Protein AF-A0A2E9SY35-F1 (afdb_monomer_lite)

Radius of gyration: 20.87 Å; chains: 1; bounding box: 50×20×62 Å

Foldseek 3Di:
DVVLLVVLVVLLVVLVVCVVVVVPVSNVVSVVVNVVSVVVVVPDPDDDDPVRVVSVVVSVVSVVVVVVVSVVVVVVVVVVVVVVVVVVVVVVVVVVVD

Sequence (98 aa):
MQAKLEQIELTLSELEKHLNELDINESSSRIQQLTTSLESIFDSEDPLTEQQKEVLTSINSRLIKLCKDTAEKKEQTKQELSTLVKNKKKVGIYNQLK

Structure (mmCIF, N/CA/C/O backbone):
data_AF-A0A2E9SY35-F1
#
_entry.id   AF-A0A2E9SY35-F1
#
loop_
_atom_site.group_PDB
_atom_site.id
_atom_site.type_symbol
_atom_site.label_atom_id
_atom_site.label_alt_id
_atom_site.label_comp_id
_atom_site.label_asym_id
_atom_site.label_entity_id
_atom_site.label_seq_id
_atom_site.pdbx_PDB_ins_code
_atom_site.Cartn_x
_atom_site.Cartn_y
_atom_site.Cartn_z
_atom_site.occupancy
_atom_site.B_iso_or_equiv
_atom_site.auth_seq_id
_atom_site.auth_comp_id
_atom_site.auth_asym_id
_atom_site.auth_atom_id
_atom_site.pdbx_PDB_model_num
ATOM 1 N N . MET A 1 1 ? -12.366 -1.514 18.967 1.00 80.00 1 MET A N 1
ATOM 2 C CA . MET A 1 1 ? -11.569 -0.566 18.153 1.00 80.00 1 MET A CA 1
ATOM 3 C C . MET A 1 1 ? -10.053 -0.804 18.230 1.00 80.00 1 MET A C 1
ATOM 5 O O . MET A 1 1 ? -9.449 -0.982 17.185 1.00 80.00 1 MET A O 1
ATOM 9 N N . GLN A 1 2 ? -9.435 -0.864 19.421 1.00 80.00 2 GLN A N 1
ATOM 10 C CA . GLN A 1 2 ? -7.966 -0.941 19.591 1.00 80.00 2 GLN A CA 1
ATOM 11 C C . GLN A 1 2 ? -7.277 -2.066 18.792 1.00 80.00 2 GLN A C 1
ATOM 13 O O . GLN A 1 2 ? -6.386 -1.792 17.998 1.00 80.00 2 GLN A O 1
ATOM 18 N N . ALA A 1 3 ? -7.758 -3.308 18.908 1.00 80.88 3 ALA A N 1
ATOM 19 C CA . ALA A 1 3 ? -7.190 -4.444 18.173 1.00 80.88 3 ALA A CA 1
ATOM 20 C C . ALA A 1 3 ? -7.270 -4.289 16.637 1.00 80.88 3 ALA A C 1
ATOM 22 O O . ALA A 1 3 ? -6.403 -4.777 15.920 1.00 80.88 3 ALA A O 1
ATOM 23 N N . LYS A 1 4 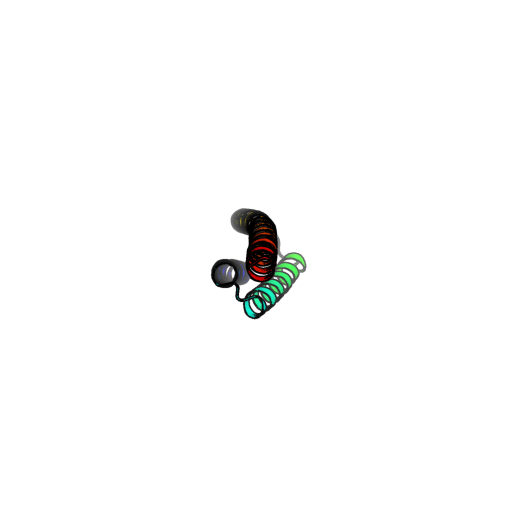? -8.288 -3.578 16.120 1.00 83.88 4 LYS A N 1
ATOM 24 C CA . LYS A 1 4 ? -8.406 -3.295 14.679 1.00 83.88 4 LYS A CA 1
ATOM 25 C C . LYS A 1 4 ? -7.338 -2.298 14.220 1.00 83.88 4 LYS A C 1
ATOM 27 O O . LYS A 1 4 ? -6.804 -2.448 13.129 1.00 83.88 4 LYS A O 1
ATOM 32 N N . LEU A 1 5 ? -7.012 -1.298 15.042 1.00 85.94 5 LEU A N 1
ATOM 33 C CA . LEU A 1 5 ? -5.965 -0.323 14.721 1.00 85.94 5 LEU A CA 1
ATOM 34 C C . LEU A 1 5 ? -4.581 -0.975 14.694 1.00 85.94 5 LEU A C 1
ATOM 36 O O . LEU A 1 5 ? -3.837 -0.758 13.745 1.00 85.94 5 LEU A O 1
ATOM 40 N N . GLU A 1 6 ? -4.278 -1.837 15.663 1.00 87.38 6 GLU A N 1
ATOM 41 C CA . GLU A 1 6 ? -3.025 -2.608 15.686 1.00 87.38 6 GLU A CA 1
ATOM 42 C C . GLU A 1 6 ? -2.894 -3.507 14.445 1.00 87.38 6 GLU A C 1
ATOM 44 O O . GLU A 1 6 ? -1.833 -3.586 13.824 1.00 87.38 6 GLU A O 1
ATOM 49 N N . GLN A 1 7 ? -3.996 -4.133 14.017 1.00 88.00 7 GLN A N 1
ATOM 50 C CA . GLN A 1 7 ? -4.032 -4.916 12.782 1.00 88.00 7 GLN A CA 1
ATOM 51 C C . GLN A 1 7 ? -3.795 -4.053 11.530 1.00 88.00 7 GLN A C 1
ATOM 53 O O . GLN A 1 7 ? -3.091 -4.480 10.611 1.00 88.00 7 GLN A O 1
ATOM 58 N N . ILE A 1 8 ? -4.351 -2.839 11.483 1.00 89.12 8 ILE A N 1
ATOM 59 C CA . ILE A 1 8 ? -4.117 -1.885 10.391 1.00 89.12 8 ILE A CA 1
ATOM 60 C C . ILE A 1 8 ? -2.647 -1.464 10.353 1.00 89.12 8 ILE A C 1
ATOM 62 O O . ILE A 1 8 ? -2.053 -1.455 9.279 1.00 89.12 8 ILE A O 1
ATOM 66 N N . GLU A 1 9 ? -2.030 -1.174 11.498 1.00 90.31 9 GLU A N 1
ATOM 67 C CA . GLU A 1 9 ? -0.607 -0.820 11.573 1.00 90.31 9 GLU A CA 1
ATOM 68 C C . GLU A 1 9 ? 0.314 -1.958 11.118 1.00 90.31 9 GLU A C 1
ATOM 70 O O . GLU A 1 9 ? 1.306 -1.708 10.418 1.00 90.31 9 GLU A O 1
ATOM 75 N N . LEU A 1 10 ? -0.025 -3.203 11.467 1.00 91.56 10 LEU A N 1
ATOM 76 C CA . LEU A 1 10 ? 0.680 -4.390 10.987 1.00 91.56 10 LEU A CA 1
ATOM 77 C C . LEU A 1 10 ? 0.550 -4.518 9.465 1.00 91.56 10 LEU A C 1
ATOM 79 O O . LEU A 1 10 ? 1.560 -4.604 8.769 1.00 91.56 10 LEU A O 1
ATOM 83 N N . THR A 1 11 ? -0.679 -4.443 8.949 1.00 89.94 11 THR A N 1
ATOM 84 C CA . THR A 1 11 ? -0.968 -4.535 7.507 1.00 89.94 11 THR A CA 1
ATOM 85 C C . THR A 1 11 ? -0.244 -3.437 6.727 1.00 89.94 11 THR A C 1
ATOM 87 O O . THR A 1 11 ? 0.277 -3.681 5.640 1.00 89.94 11 THR A O 1
ATOM 90 N N . LEU A 1 12 ? -0.156 -2.227 7.289 1.00 89.25 12 LEU A N 1
ATOM 91 C CA . LEU A 1 12 ? 0.568 -1.117 6.678 1.00 89.25 12 LEU A CA 1
ATOM 92 C C . LEU A 1 12 ? 2.074 -1.385 6.597 1.00 89.25 12 LEU A C 1
ATOM 94 O O . LEU A 1 12 ? 2.706 -1.087 5.588 1.00 89.25 12 LEU A O 1
ATOM 98 N N . SER A 1 13 ? 2.642 -1.968 7.651 1.00 90.69 13 SER A N 1
ATOM 99 C CA . SER A 1 13 ? 4.062 -2.327 7.703 1.00 90.69 13 SER A CA 1
ATOM 100 C C . SER A 1 13 ? 4.397 -3.448 6.710 1.00 90.69 13 SER A C 1
ATOM 102 O O . SER A 1 13 ? 5.436 -3.413 6.050 1.00 90.69 13 SER A O 1
ATOM 104 N N . GLU A 1 14 ? 3.498 -4.420 6.547 1.00 88.06 14 GLU A N 1
ATOM 105 C CA . GLU A 1 14 ? 3.616 -5.456 5.515 1.00 88.06 14 GLU A CA 1
ATOM 106 C C . GLU A 1 14 ? 3.522 -4.858 4.104 1.00 88.06 14 GLU A C 1
ATOM 108 O O . GLU A 1 14 ? 4.340 -5.175 3.242 1.00 88.06 14 GLU A O 1
ATOM 113 N N . LEU A 1 15 ? 2.585 -3.933 3.872 1.00 87.81 15 LEU A N 1
ATOM 114 C CA . LEU A 1 15 ? 2.448 -3.229 2.596 1.00 87.81 15 LEU A CA 1
ATOM 115 C C . LEU A 1 15 ? 3.710 -2.425 2.240 1.00 87.81 15 LEU A C 1
ATOM 117 O O . LEU A 1 15 ? 4.175 -2.488 1.102 1.00 87.81 15 LEU A O 1
ATOM 121 N N . GLU A 1 16 ? 4.297 -1.708 3.203 1.00 88.44 16 GLU A N 1
ATOM 122 C CA . GLU A 1 16 ? 5.569 -0.991 3.027 1.00 88.44 16 GLU A CA 1
ATOM 123 C C . GLU A 1 16 ? 6.692 -1.939 2.578 1.00 88.44 16 GLU A C 1
ATOM 125 O O . GLU A 1 16 ? 7.473 -1.610 1.680 1.00 88.44 16 GLU A O 1
ATOM 130 N N . LYS A 1 17 ? 6.758 -3.141 3.159 1.00 88.81 17 LYS A N 1
ATOM 131 C CA . LYS A 1 17 ? 7.733 -4.165 2.773 1.00 88.81 17 LYS A CA 1
ATOM 132 C C . LYS A 1 17 ? 7.495 -4.672 1.345 1.00 88.81 17 LYS A C 1
ATOM 134 O O . LYS A 1 17 ? 8.423 -4.657 0.538 1.00 88.81 17 LYS A O 1
ATOM 139 N N . HIS A 1 18 ? 6.270 -5.067 1.007 1.00 86.00 18 HIS A N 1
ATOM 140 C CA . HIS A 1 18 ? 5.964 -5.651 -0.305 1.00 86.00 18 HIS A CA 1
ATOM 141 C C . HIS A 1 18 ? 6.089 -4.648 -1.461 1.00 86.00 18 HIS A C 1
ATOM 143 O O . HIS A 1 18 ? 6.570 -5.005 -2.539 1.00 86.00 18 HIS A O 1
ATOM 149 N N . LEU A 1 19 ? 5.771 -3.369 -1.233 1.00 83.88 19 LEU A N 1
ATOM 150 C CA . LEU A 1 19 ? 6.009 -2.301 -2.213 1.00 83.88 19 LEU A CA 1
ATOM 151 C C . LEU A 1 19 ? 7.506 -2.066 -2.475 1.00 83.88 19 LEU A C 1
ATOM 153 O O . LEU A 1 19 ? 7.915 -1.762 -3.605 1.00 83.88 19 LEU A O 1
ATOM 157 N N . ASN A 1 20 ? 8.348 -2.235 -1.452 1.00 82.25 20 ASN A N 1
ATOM 158 C CA . ASN A 1 20 ? 9.800 -2.188 -1.619 1.00 82.25 20 ASN A CA 1
ATOM 159 C C . ASN A 1 20 ? 10.310 -3.372 -2.447 1.00 82.25 20 ASN A C 1
ATOM 161 O O . ASN A 1 20 ? 11.126 -3.165 -3.348 1.00 82.25 20 ASN A O 1
ATOM 165 N N . GLU A 1 21 ? 9.766 -4.564 -2.202 1.00 87.31 21 GLU A N 1
ATOM 166 C CA . GLU A 1 21 ? 10.056 -5.804 -2.937 1.00 87.31 21 GLU A CA 1
ATOM 167 C C . GLU A 1 21 ? 9.444 -5.842 -4.352 1.00 87.31 21 GLU A C 1
ATOM 169 O O . GLU A 1 21 ? 9.762 -6.742 -5.125 1.00 87.31 21 GLU A O 1
ATOM 174 N N . LEU A 1 22 ? 8.622 -4.848 -4.723 1.00 80.50 22 LEU A N 1
ATOM 175 C CA . LEU A 1 22 ? 7.867 -4.795 -5.985 1.00 80.50 22 LEU A CA 1
ATOM 176 C C . LEU A 1 22 ? 6.899 -5.980 -6.174 1.00 80.50 22 LEU A C 1
ATOM 178 O O . LEU A 1 22 ? 6.520 -6.297 -7.304 1.00 80.50 22 LEU A O 1
ATOM 182 N N . ASP A 1 23 ? 6.454 -6.603 -5.083 1.00 86.81 23 ASP A N 1
ATOM 183 C CA . ASP A 1 23 ? 5.432 -7.647 -5.128 1.00 86.81 23 ASP A CA 1
ATOM 184 C C . ASP A 1 23 ? 4.042 -7.010 -5.258 1.00 86.81 23 ASP A C 1
ATOM 186 O O . ASP A 1 23 ? 3.398 -6.627 -4.277 1.00 86.81 23 ASP A O 1
ATOM 190 N N . ILE A 1 24 ? 3.587 -6.846 -6.501 1.00 83.69 24 ILE A N 1
ATOM 191 C CA . ILE A 1 24 ? 2.319 -6.176 -6.822 1.00 83.69 24 ILE A CA 1
ATOM 192 C C . ILE A 1 24 ? 1.114 -6.968 -6.303 1.00 83.69 24 ILE A C 1
ATOM 194 O O . ILE A 1 24 ? 0.143 -6.363 -5.845 1.00 83.69 24 ILE A O 1
ATOM 198 N N . ASN A 1 25 ? 1.162 -8.299 -6.374 1.00 83.19 25 ASN A N 1
ATOM 199 C CA . ASN A 1 25 ? 0.024 -9.137 -6.003 1.00 83.19 25 ASN A CA 1
ATOM 200 C C . ASN A 1 25 ? -0.197 -9.083 -4.494 1.00 83.19 25 ASN A C 1
ATOM 202 O O . ASN A 1 25 ? -1.317 -8.832 -4.042 1.00 83.19 25 ASN A O 1
ATOM 206 N N . GLU A 1 26 ? 0.882 -9.232 -3.728 1.00 84.12 26 GLU A N 1
ATOM 207 C CA . GLU A 1 26 ? 0.809 -9.148 -2.277 1.00 84.12 26 GLU A CA 1
ATOM 208 C C . GLU A 1 26 ? 0.462 -7.720 -1.834 1.00 84.12 26 GLU A C 1
ATOM 210 O O . GLU A 1 26 ? -0.443 -7.534 -1.023 1.00 84.12 26 GLU A O 1
ATOM 215 N N . SER A 1 27 ? 1.051 -6.688 -2.455 1.00 84.50 27 SER A N 1
ATOM 216 C CA . SER A 1 27 ? 0.694 -5.287 -2.172 1.00 84.50 27 SER A CA 1
ATOM 217 C C . SER A 1 27 ? -0.796 -5.007 -2.407 1.00 84.50 27 SER A C 1
ATOM 219 O O . SER A 1 27 ? -1.446 -4.359 -1.588 1.00 84.50 27 SER A O 1
ATOM 221 N N . SER A 1 28 ? -1.369 -5.520 -3.501 1.00 84.69 28 SER A N 1
ATOM 222 C CA . SER A 1 28 ? -2.793 -5.349 -3.811 1.00 84.69 28 SER A CA 1
ATOM 223 C C . SER A 1 28 ? -3.693 -6.038 -2.782 1.00 84.69 28 SER A C 1
ATOM 225 O O . SER A 1 28 ? -4.705 -5.465 -2.377 1.00 84.69 28 SER A O 1
ATOM 227 N N . SER A 1 29 ? -3.322 -7.243 -2.341 1.00 86.50 29 SER A N 1
ATOM 228 C CA . SER A 1 29 ? -4.033 -7.973 -1.285 1.00 86.50 29 SER A CA 1
ATOM 229 C C . SER A 1 29 ? -4.026 -7.187 0.031 1.00 86.50 29 SER A C 1
ATOM 231 O O . SER A 1 29 ? -5.073 -6.981 0.649 1.00 86.50 29 SER A O 1
ATOM 233 N N . ARG A 1 30 ? -2.865 -6.644 0.425 1.00 86.38 30 ARG A N 1
ATOM 234 C CA . ARG A 1 30 ? -2.732 -5.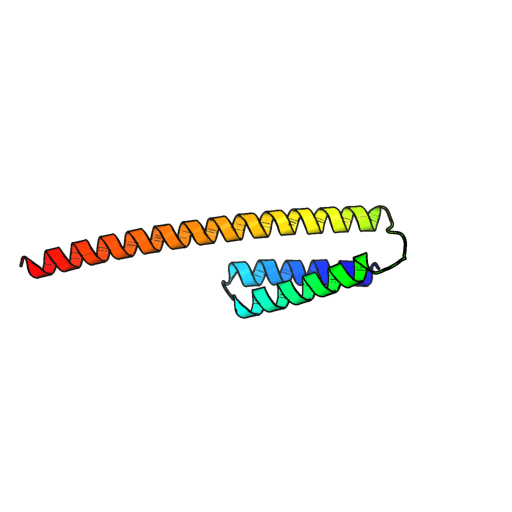835 1.647 1.00 86.38 30 ARG A CA 1
ATOM 235 C C . ARG A 1 30 ? -3.509 -4.527 1.584 1.00 86.38 30 ARG A C 1
ATOM 237 O O . ARG A 1 30 ? -4.119 -4.153 2.580 1.00 86.38 30 ARG A O 1
ATOM 244 N N . ILE A 1 31 ? -3.569 -3.869 0.425 1.00 89.00 31 ILE A N 1
ATOM 245 C CA . ILE A 1 31 ? -4.419 -2.684 0.232 1.00 89.00 31 ILE A CA 1
ATOM 246 C C . ILE A 1 31 ? -5.892 -3.035 0.469 1.00 89.00 31 ILE A C 1
ATOM 248 O O . ILE A 1 31 ? -6.566 -2.330 1.211 1.00 89.00 31 ILE A O 1
ATOM 252 N N . GLN A 1 32 ? -6.385 -4.142 -0.093 1.00 87.94 32 GLN A N 1
ATOM 253 C CA . GLN A 1 32 ? -7.774 -4.570 0.115 1.00 87.94 32 GLN A CA 1
ATOM 254 C C . GLN A 1 32 ? -8.073 -4.893 1.585 1.00 87.94 32 GLN A C 1
ATOM 256 O O . GLN A 1 32 ? -9.114 -4.484 2.107 1.00 87.94 32 GLN A O 1
ATOM 261 N N . GLN A 1 33 ? -7.156 -5.583 2.271 1.00 88.25 33 GLN A N 1
ATOM 262 C CA . GLN A 1 33 ? -7.270 -5.857 3.709 1.00 88.25 33 GLN A CA 1
ATOM 263 C C . GLN A 1 33 ? -7.321 -4.562 4.527 1.00 88.25 33 GLN A C 1
ATOM 265 O O . GLN A 1 33 ? -8.143 -4.434 5.438 1.00 88.25 33 GLN A O 1
ATOM 270 N N . LEU A 1 34 ? -6.481 -3.585 4.178 1.00 89.50 34 LEU A N 1
ATOM 271 C CA . LEU A 1 34 ? -6.441 -2.283 4.831 1.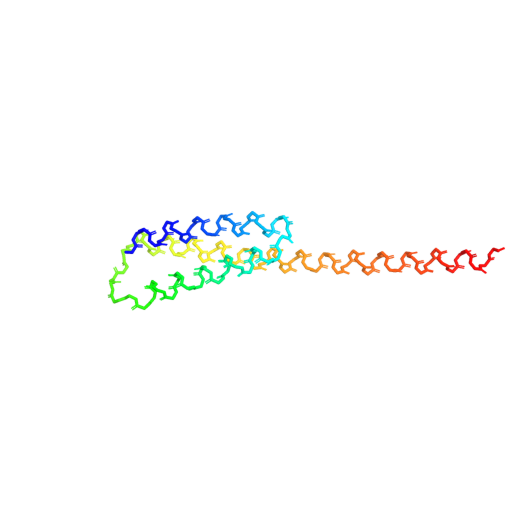00 89.50 34 LEU A CA 1
ATOM 272 C C . LEU A 1 34 ? -7.747 -1.507 4.622 1.00 89.50 34 LEU A C 1
ATOM 274 O O . LEU A 1 34 ? -8.311 -1.004 5.590 1.00 89.50 34 LEU A O 1
ATOM 278 N N . THR A 1 35 ? -8.255 -1.453 3.385 1.00 88.56 35 THR A N 1
ATOM 279 C CA . THR A 1 35 ? -9.529 -0.802 3.044 1.00 88.56 35 THR A CA 1
ATOM 280 C C . THR A 1 35 ? -10.681 -1.411 3.831 1.00 88.56 35 THR A C 1
ATOM 282 O O . THR A 1 35 ? -11.380 -0.686 4.528 1.00 88.56 35 THR A O 1
ATOM 285 N N . THR A 1 36 ? -10.804 -2.740 3.819 1.00 90.12 36 THR A N 1
ATOM 286 C CA . THR A 1 36 ? -11.862 -3.456 4.552 1.00 90.12 36 THR A CA 1
ATOM 287 C C . THR A 1 36 ? -11.792 -3.173 6.057 1.00 90.12 36 THR A C 1
ATOM 289 O O . THR A 1 36 ? -12.808 -2.987 6.729 1.00 90.12 36 THR A O 1
ATOM 292 N N . SER A 1 37 ? -10.576 -3.120 6.610 1.00 87.75 37 SER A N 1
ATOM 293 C CA . SER A 1 37 ? -10.364 -2.848 8.036 1.00 87.75 37 SER A CA 1
ATOM 294 C C . SER A 1 37 ? -10.734 -1.411 8.407 1.00 87.75 37 SER A C 1
ATOM 296 O O . SER A 1 37 ? -11.333 -1.191 9.458 1.00 87.75 37 SER A O 1
ATOM 298 N N . LEU A 1 38 ? -10.407 -0.443 7.544 1.00 87.19 38 LEU A N 1
ATOM 299 C CA . LEU A 1 38 ? -10.763 0.965 7.724 1.00 87.19 38 LEU A CA 1
ATOM 300 C C . LEU A 1 38 ? -12.273 1.184 7.597 1.00 87.19 38 LEU A C 1
ATOM 302 O O . LEU A 1 38 ? -12.850 1.828 8.466 1.00 87.19 38 LEU A O 1
ATOM 306 N N . GLU A 1 39 ? -12.920 0.606 6.584 1.00 88.88 39 GLU A N 1
ATOM 307 C CA . GLU A 1 39 ? -14.382 0.633 6.422 1.00 88.88 39 GLU A CA 1
ATOM 308 C C . GLU A 1 39 ? -15.071 0.119 7.690 1.00 88.88 39 GLU A C 1
ATOM 310 O O . GLU A 1 39 ? -15.891 0.810 8.283 1.00 88.88 39 GLU A O 1
ATOM 315 N N . SER A 1 40 ? -14.615 -1.020 8.219 1.00 86.81 40 SER A N 1
ATOM 316 C CA . SE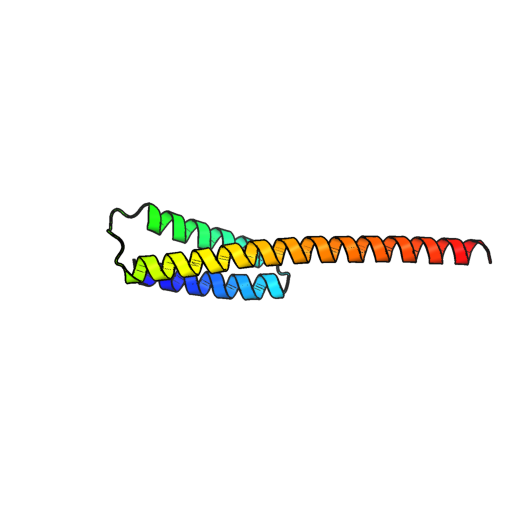R A 1 40 ? -15.147 -1.587 9.462 1.00 86.81 40 SER A CA 1
ATOM 317 C C . SER A 1 40 ? -14.923 -0.723 10.717 1.00 86.81 40 SER A C 1
ATOM 319 O O . SER A 1 40 ? -15.579 -0.946 11.739 1.00 86.81 40 SER A O 1
ATOM 321 N N . ILE A 1 41 ? -13.961 0.203 10.702 1.00 85.50 41 ILE A N 1
ATOM 322 C CA . ILE A 1 41 ? -13.765 1.186 11.778 1.00 85.50 41 ILE A CA 1
ATOM 323 C C . ILE A 1 41 ? -14.722 2.363 11.599 1.00 85.50 41 ILE A C 1
ATOM 325 O O . ILE A 1 41 ? -15.320 2.794 12.580 1.00 85.50 41 ILE A O 1
ATOM 329 N N . PHE A 1 42 ? -14.879 2.866 10.375 1.00 84.31 42 PHE A N 1
ATOM 330 C CA . PHE A 1 42 ? -15.747 4.011 10.093 1.00 84.31 42 PHE A CA 1
ATOM 331 C C . PHE A 1 42 ? -17.243 3.669 10.111 1.00 84.31 42 PHE A C 1
ATOM 333 O O . PHE A 1 42 ? -18.047 4.553 10.392 1.00 84.31 42 PHE A O 1
ATOM 340 N N . ASP A 1 43 ? -17.606 2.403 9.905 1.00 87.12 43 ASP A N 1
ATOM 341 C CA . ASP A 1 43 ? -18.975 1.894 10.067 1.00 87.12 43 ASP A CA 1
ATOM 342 C C . ASP A 1 43 ? -19.356 1.646 11.540 1.00 87.12 43 ASP A C 1
ATOM 344 O O . ASP A 1 43 ? -20.501 1.325 11.854 1.00 87.12 43 ASP A O 1
ATOM 348 N N . SER A 1 44 ? -18.398 1.755 12.465 1.00 84.38 44 SER A N 1
ATOM 349 C CA . SER A 1 44 ? -18.629 1.559 13.896 1.00 84.38 44 SER A CA 1
ATOM 350 C C . SER A 1 44 ? -19.245 2.813 14.525 1.00 84.38 44 SER A C 1
ATOM 352 O O . SER A 1 44 ? -18.679 3.896 14.418 1.00 84.38 44 SER A O 1
ATOM 354 N N . GLU A 1 45 ? -20.351 2.668 15.263 1.00 83.12 45 GLU A N 1
ATOM 355 C CA . GLU A 1 45 ? -20.971 3.776 16.023 1.00 83.12 45 GLU A CA 1
ATOM 356 C C . GLU A 1 45 ? -20.188 4.151 17.298 1.00 83.12 45 GLU A C 1
ATOM 358 O O . GLU A 1 45 ? -20.477 5.155 17.953 1.00 83.12 45 GLU A O 1
ATOM 363 N N . ASP A 1 46 ? -19.180 3.348 17.651 1.00 84.56 46 ASP A N 1
ATOM 364 C CA . ASP A 1 46 ? -18.317 3.588 18.804 1.00 84.56 46 ASP A CA 1
ATOM 365 C C . ASP A 1 46 ? -17.520 4.898 18.647 1.00 84.56 46 ASP A C 1
ATOM 367 O O . ASP A 1 46 ? -16.755 5.051 17.687 1.00 84.56 46 ASP A O 1
ATOM 371 N N . PRO A 1 47 ? -17.603 5.827 19.615 1.00 82.75 47 PRO A N 1
ATOM 372 C CA . PRO A 1 47 ? -16.816 7.048 19.574 1.00 82.75 47 PRO A CA 1
ATOM 373 C C . PRO A 1 47 ? -15.317 6.738 19.683 1.00 82.75 47 PRO A C 1
ATOM 375 O O . PRO A 1 47 ? -14.872 5.971 20.539 1.00 82.75 47 PRO A O 1
ATOM 378 N N . LEU A 1 48 ? -14.525 7.393 18.834 1.00 85.12 48 LEU A N 1
ATOM 379 C CA . LEU A 1 48 ? -13.066 7.300 18.858 1.00 85.12 48 LEU A CA 1
ATOM 380 C C . LEU A 1 48 ? -12.489 8.047 20.065 1.00 85.12 48 LEU A C 1
ATOM 382 O O . LEU A 1 48 ? -12.808 9.218 20.294 1.00 85.12 48 LEU A O 1
ATOM 386 N N . THR A 1 49 ? -11.572 7.403 20.785 1.00 89.56 49 THR A N 1
ATOM 387 C CA . THR A 1 49 ? -10.754 8.078 21.803 1.00 89.56 49 THR A CA 1
ATOM 388 C C . THR A 1 49 ? -9.708 8.983 21.145 1.00 89.56 49 THR A C 1
ATOM 390 O O . THR A 1 49 ? -9.347 8.784 19.986 1.00 89.56 49 THR A O 1
ATOM 393 N N . GLU A 1 50 ? -9.172 9.967 21.876 1.00 89.38 50 GLU A N 1
ATOM 394 C CA . GLU A 1 50 ? -8.113 10.847 21.345 1.00 89.38 50 GLU A CA 1
ATOM 395 C C . GLU A 1 50 ? -6.885 10.061 20.865 1.00 89.38 50 GLU A C 1
ATOM 397 O O . GLU A 1 50 ? -6.401 10.282 19.759 1.00 89.38 50 GLU A O 1
ATOM 402 N N . GLN A 1 51 ? -6.465 9.044 21.620 1.00 89.06 51 GLN A N 1
ATOM 403 C CA . GLN A 1 51 ? -5.366 8.163 21.217 1.00 89.06 51 GLN A CA 1
ATOM 404 C C . GLN A 1 51 ? -5.659 7.434 19.892 1.00 89.06 51 GLN A C 1
ATOM 406 O O . GLN A 1 51 ? -4.783 7.295 19.044 1.00 89.06 51 GLN A O 1
ATOM 411 N N . GLN A 1 52 ? -6.900 6.993 19.672 1.00 86.75 52 GLN A N 1
ATOM 412 C CA . GLN A 1 52 ? -7.291 6.332 18.422 1.00 86.75 52 GLN A CA 1
ATOM 413 C C . GLN A 1 52 ? -7.292 7.304 17.237 1.00 86.75 52 GLN A C 1
ATOM 415 O O . GLN A 1 52 ? -6.916 6.923 16.129 1.00 86.75 52 GLN A O 1
ATOM 420 N N . LYS A 1 53 ? -7.664 8.569 17.463 1.00 88.38 53 LYS A N 1
ATOM 421 C CA . LYS A 1 53 ? -7.583 9.625 16.443 1.00 88.38 53 LYS A CA 1
ATOM 422 C C . LYS A 1 53 ? -6.136 9.934 16.061 1.00 88.38 53 LYS A C 1
ATOM 424 O O . LYS A 1 53 ? -5.846 10.096 14.874 1.00 88.38 53 LYS A O 1
ATOM 429 N N . GLU A 1 54 ? -5.224 9.981 17.030 1.00 90.19 54 GLU A N 1
ATOM 430 C CA . GLU A 1 54 ? -3.789 10.155 16.771 1.00 90.19 54 GLU A CA 1
ATOM 431 C C . GLU A 1 54 ? -3.232 9.007 15.919 1.00 90.19 54 GLU A C 1
ATOM 433 O O . GLU A 1 54 ? -2.567 9.252 14.909 1.00 90.19 54 GLU A O 1
ATOM 438 N N . VAL A 1 55 ? -3.575 7.760 16.260 1.00 88.75 55 VAL A N 1
ATOM 439 C CA . VAL A 1 55 ? -3.172 6.573 15.488 1.00 88.75 55 VAL A CA 1
ATOM 440 C C . VAL A 1 55 ? -3.720 6.631 14.058 1.00 88.75 55 VAL A C 1
ATOM 442 O O . VAL A 1 55 ? -2.961 6.461 13.105 1.00 88.75 55 VAL A O 1
ATOM 445 N N . LEU A 1 56 ? -5.002 6.959 13.869 1.00 87.56 56 LEU A N 1
ATOM 446 C CA . LEU A 1 56 ? -5.591 7.129 12.532 1.00 87.56 56 LEU A CA 1
ATOM 447 C C . LEU A 1 56 ? -4.917 8.250 11.728 1.00 87.56 56 LEU A C 1
ATOM 449 O O . LEU A 1 56 ? -4.698 8.108 10.524 1.00 87.56 56 LEU A O 1
ATOM 453 N N . THR A 1 57 ? -4.532 9.344 12.385 1.00 90.62 57 THR A N 1
ATOM 454 C CA . THR A 1 57 ? -3.798 10.450 11.751 1.00 90.62 57 THR A CA 1
ATOM 455 C C . THR A 1 57 ? -2.404 10.008 11.297 1.00 90.62 57 THR A C 1
ATOM 457 O O . THR A 1 57 ? -1.963 10.353 10.194 1.00 90.62 57 THR A O 1
ATOM 460 N N . SER A 1 58 ? -1.723 9.200 12.112 1.00 90.50 58 SER A N 1
ATOM 461 C CA . SER A 1 58 ? -0.440 8.580 11.768 1.00 90.50 58 SER A CA 1
ATOM 462 C C . SER A 1 58 ? -0.573 7.624 10.575 1.00 90.50 58 SER A C 1
ATOM 464 O O . SER A 1 58 ? 0.167 7.751 9.596 1.00 90.50 58 SER A O 1
ATOM 466 N N . ILE A 1 59 ? -1.575 6.736 10.596 1.00 89.38 59 ILE A N 1
ATOM 467 C CA . ILE A 1 59 ? -1.893 5.813 9.493 1.00 89.38 59 ILE A CA 1
ATOM 468 C C . ILE A 1 59 ? -2.141 6.588 8.195 1.00 89.38 59 ILE A C 1
ATOM 470 O O . ILE A 1 59 ? -1.551 6.268 7.163 1.00 89.38 59 ILE A O 1
ATOM 474 N N . ASN A 1 60 ? -2.953 7.647 8.243 1.00 90.12 60 ASN A N 1
ATOM 475 C CA . ASN A 1 60 ? -3.237 8.479 7.076 1.00 90.12 60 ASN A CA 1
ATOM 476 C C . ASN A 1 60 ? -1.964 9.141 6.521 1.00 90.12 60 ASN A C 1
ATOM 478 O O . ASN A 1 60 ? -1.725 9.140 5.315 1.00 90.12 60 ASN A O 1
ATOM 482 N N . SER A 1 61 ? -1.099 9.650 7.400 1.00 92.31 61 SER A N 1
ATOM 483 C CA . SER A 1 61 ? 0.172 10.264 6.998 1.00 92.31 61 SER A CA 1
ATOM 484 C C . SER A 1 61 ? 1.101 9.260 6.303 1.00 92.31 61 SER A C 1
ATOM 486 O O . SER A 1 61 ? 1.705 9.581 5.275 1.00 92.31 61 SER A O 1
ATOM 488 N N . ARG A 1 62 ? 1.182 8.025 6.818 1.00 90.88 62 ARG A N 1
ATOM 489 C CA . ARG A 1 62 ? 1.951 6.932 6.199 1.00 90.88 62 ARG A CA 1
ATOM 490 C C . ARG A 1 62 ? 1.373 6.528 4.841 1.00 90.88 62 ARG A C 1
ATOM 492 O O . ARG A 1 62 ? 2.135 6.373 3.891 1.00 90.88 62 ARG A O 1
ATOM 499 N N . LEU A 1 63 ? 0.048 6.444 4.712 1.00 89.50 63 LEU A N 1
ATOM 500 C CA . LEU A 1 63 ? -0.624 6.161 3.438 1.00 89.50 63 LEU A CA 1
ATOM 501 C C . LEU A 1 63 ? -0.340 7.220 2.372 1.00 89.50 63 LEU A C 1
ATOM 503 O O . LEU A 1 63 ? 0.006 6.883 1.241 1.00 89.50 63 LEU A O 1
ATOM 507 N N . ILE A 1 64 ? -0.431 8.501 2.733 1.00 91.12 64 ILE A N 1
ATOM 508 C CA . ILE A 1 64 ? -0.112 9.607 1.820 1.00 91.12 64 ILE A CA 1
ATOM 509 C C . ILE A 1 64 ? 1.335 9.495 1.332 1.00 91.12 64 ILE A C 1
ATOM 511 O O . ILE A 1 64 ? 1.599 9.637 0.134 1.00 91.12 64 ILE A O 1
ATOM 515 N N . LYS A 1 65 ? 2.271 9.206 2.244 1.00 90.69 65 LYS A N 1
ATOM 516 C CA . LYS A 1 65 ? 3.679 9.006 1.899 1.00 90.69 65 LYS A CA 1
ATOM 517 C C . LYS A 1 65 ? 3.864 7.819 0.949 1.00 90.69 65 LYS A C 1
ATOM 519 O O . LYS A 1 65 ? 4.480 7.989 -0.096 1.00 90.69 65 LYS A O 1
ATOM 524 N N . LEU A 1 66 ? 3.272 6.664 1.252 1.00 88.50 66 LEU A N 1
ATOM 525 C CA . LEU A 1 66 ? 3.320 5.473 0.396 1.00 88.50 66 LEU A CA 1
ATOM 526 C C . LEU A 1 66 ? 2.812 5.744 -1.024 1.00 88.50 66 LEU A C 1
ATOM 528 O O . LEU A 1 66 ? 3.440 5.330 -2.001 1.00 88.50 66 LEU A O 1
ATOM 532 N N . CYS A 1 67 ? 1.699 6.468 -1.154 1.00 89.88 67 CYS A N 1
ATOM 533 C CA . CYS A 1 67 ? 1.160 6.871 -2.450 1.00 89.88 67 CYS A CA 1
ATOM 534 C C . CYS A 1 67 ? 2.153 7.739 -3.230 1.00 89.88 67 CYS A C 1
ATOM 536 O O . CYS A 1 67 ? 2.355 7.527 -4.429 1.00 89.88 67 CYS A O 1
ATOM 538 N N . LYS A 1 68 ? 2.793 8.698 -2.551 1.00 91.44 68 LYS A N 1
ATOM 539 C CA . LYS A 1 68 ? 3.800 9.573 -3.154 1.00 91.44 68 LYS A CA 1
ATOM 540 C C . LYS A 1 68 ? 5.027 8.780 -3.609 1.00 91.44 68 LYS A C 1
ATOM 542 O O . LYS A 1 68 ? 5.401 8.875 -4.776 1.00 91.44 68 LYS A O 1
ATOM 547 N N . ASP A 1 69 ? 5.584 7.950 -2.733 1.00 88.94 69 ASP A N 1
ATOM 548 C CA . ASP A 1 69 ? 6.772 7.137 -3.009 1.00 88.94 69 ASP A CA 1
ATOM 549 C C . ASP A 1 69 ? 6.514 6.171 -4.183 1.00 88.94 69 ASP A C 1
ATOM 551 O O . ASP A 1 69 ? 7.337 6.028 -5.090 1.00 88.94 69 ASP A O 1
ATOM 555 N N . THR A 1 70 ? 5.323 5.565 -4.236 1.00 87.50 70 THR A N 1
ATOM 556 C CA . THR A 1 70 ? 4.916 4.677 -5.339 1.00 87.50 70 THR A CA 1
ATOM 557 C C . THR A 1 70 ? 4.790 5.433 -6.666 1.00 87.50 70 THR A C 1
ATOM 559 O O . THR A 1 70 ? 5.218 4.938 -7.714 1.00 87.50 70 THR A O 1
ATOM 562 N N . ALA A 1 71 ? 4.227 6.645 -6.648 1.00 89.62 71 ALA A N 1
ATOM 563 C CA . ALA A 1 71 ? 4.114 7.485 -7.838 1.00 89.62 71 ALA A CA 1
ATOM 564 C C . ALA A 1 71 ? 5.490 7.928 -8.363 1.00 89.62 71 ALA A C 1
ATOM 566 O O . ALA A 1 71 ? 5.732 7.877 -9.572 1.00 89.62 71 ALA A O 1
ATOM 567 N N . GLU A 1 72 ? 6.403 8.303 -7.466 1.00 91.50 72 GLU A N 1
ATOM 568 C CA . GLU A 1 72 ? 7.782 8.654 -7.815 1.00 91.50 72 GLU A CA 1
ATOM 569 C C . GLU A 1 72 ? 8.528 7.456 -8.419 1.00 91.50 72 GLU A C 1
ATOM 571 O O . GLU A 1 72 ? 9.113 7.578 -9.498 1.00 91.50 72 GLU A O 1
ATOM 576 N N . LYS A 1 73 ? 8.430 6.269 -7.804 1.00 89.12 73 LYS A N 1
ATOM 577 C CA . LYS A 1 73 ? 9.065 5.035 -8.302 1.00 89.12 73 LYS A CA 1
ATOM 578 C C . LYS A 1 73 ? 8.546 4.634 -9.688 1.00 89.12 73 LYS A C 1
ATOM 580 O O . LYS A 1 73 ? 9.321 4.208 -10.550 1.00 89.12 73 LYS A O 1
ATO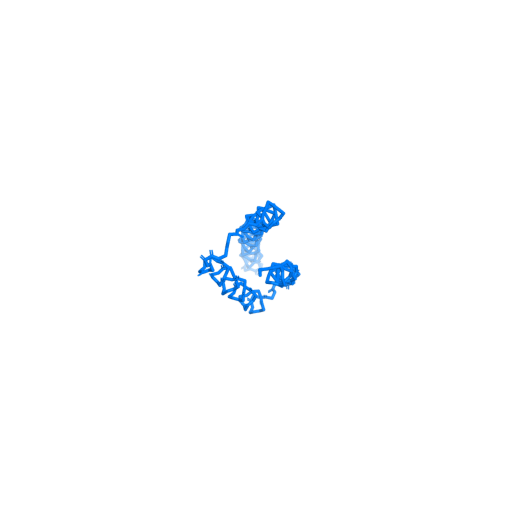M 585 N N . LYS A 1 74 ? 7.246 4.818 -9.947 1.00 90.25 74 LYS A N 1
ATOM 586 C CA . LYS A 1 74 ? 6.641 4.611 -11.274 1.00 90.25 74 LYS A CA 1
ATOM 587 C C . LYS A 1 74 ? 7.255 5.536 -12.326 1.00 90.25 74 LYS A C 1
ATOM 589 O O . LYS A 1 74 ? 7.582 5.079 -13.424 1.00 90.25 74 LYS A O 1
ATOM 594 N N . GLU A 1 75 ? 7.396 6.823 -12.018 1.00 92.25 75 GLU A N 1
ATOM 595 C CA . GLU A 1 75 ? 7.966 7.791 -12.959 1.00 92.25 75 GLU A CA 1
ATOM 596 C C . GLU A 1 75 ? 9.459 7.525 -13.204 1.00 92.25 75 GLU A C 1
ATOM 598 O O . GLU A 1 75 ? 9.887 7.514 -14.358 1.00 92.25 75 GLU A O 1
ATOM 603 N N . GLN A 1 76 ? 10.227 7.192 -12.162 1.00 91.50 76 GLN A N 1
ATOM 604 C CA . GLN A 1 76 ? 11.630 6.774 -12.290 1.00 91.50 76 GLN A CA 1
ATOM 605 C C . GLN A 1 76 ? 11.773 5.562 -13.222 1.00 91.50 76 GLN A C 1
ATOM 607 O O . GLN A 1 76 ? 12.497 5.620 -14.217 1.00 91.50 76 GLN A O 1
ATOM 612 N N . THR A 1 77 ? 10.989 4.505 -12.986 1.00 89.19 77 THR A N 1
ATOM 613 C CA . THR A 1 77 ? 11.009 3.284 -13.814 1.00 89.19 77 THR A CA 1
ATOM 614 C C . THR A 1 77 ? 10.685 3.586 -15.284 1.00 89.19 77 THR A C 1
ATOM 616 O O . THR A 1 77 ? 11.307 3.058 -16.210 1.00 89.19 77 THR A O 1
ATOM 619 N N . LYS A 1 78 ? 9.724 4.482 -15.542 1.00 92.44 78 LYS A N 1
ATOM 620 C CA . LYS A 1 78 ? 9.360 4.914 -16.900 1.00 92.44 78 LYS A CA 1
ATOM 621 C C . LYS A 1 78 ? 10.500 5.669 -17.596 1.00 92.44 78 LYS A C 1
ATOM 623 O O . LYS A 1 78 ? 10.718 5.482 -18.802 1.00 92.44 78 LYS A O 1
ATOM 628 N N . GLN A 1 79 ? 11.221 6.520 -16.870 1.00 92.12 79 GLN A N 1
ATOM 629 C CA . GLN A 1 79 ? 12.373 7.258 -17.396 1.00 92.12 79 GLN A CA 1
ATOM 630 C C . GLN A 1 79 ? 13.550 6.327 -17.708 1.00 92.12 79 GLN A C 1
ATOM 632 O O . GLN A 1 79 ? 14.164 6.445 -18.775 1.00 92.12 79 GLN A O 1
ATOM 637 N N . GLU A 1 80 ? 13.816 5.3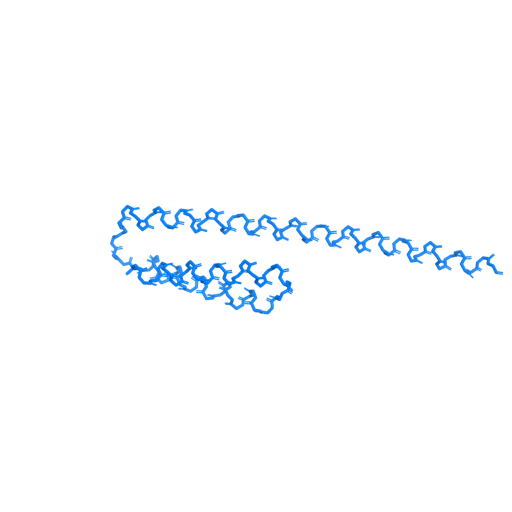52 -16.839 1.00 92.00 80 GLU A N 1
ATOM 638 C CA . GLU A 1 80 ? 14.830 4.316 -17.053 1.00 92.00 80 GLU A CA 1
ATOM 639 C C . GLU A 1 80 ? 14.527 3.479 -18.300 1.00 92.00 80 GLU A C 1
ATOM 641 O O . GLU A 1 80 ? 15.380 3.349 -19.182 1.00 92.00 80 GLU A O 1
ATOM 646 N N . LEU A 1 81 ? 13.286 3.000 -18.448 1.00 90.81 81 LEU A N 1
ATOM 647 C CA . LEU A 1 81 ? 12.842 2.268 -19.640 1.00 90.81 81 LEU A CA 1
ATOM 648 C C . LEU A 1 81 ? 12.995 3.101 -20.916 1.00 90.81 81 LEU A C 1
ATOM 650 O O . LEU A 1 81 ? 13.510 2.616 -21.926 1.00 90.81 81 LEU A O 1
ATOM 654 N N . SER A 1 82 ? 12.593 4.372 -20.873 1.00 89.69 82 SER A N 1
ATOM 655 C CA . SER A 1 82 ? 12.731 5.287 -22.012 1.00 89.69 82 SER A CA 1
ATOM 656 C C . SER A 1 82 ? 14.194 5.456 -22.428 1.00 89.69 82 SER A C 1
ATOM 658 O O . SER A 1 82 ? 14.513 5.465 -23.621 1.00 89.69 82 SER A O 1
ATOM 660 N N . THR A 1 83 ? 15.095 5.551 -21.451 1.00 90.88 83 THR A N 1
ATOM 661 C CA . THR A 1 83 ? 16.542 5.654 -21.673 1.00 90.88 83 THR A CA 1
ATOM 662 C C . THR A 1 83 ? 17.109 4.359 -22.251 1.00 90.88 83 THR A C 1
ATOM 664 O O . THR A 1 83 ? 17.831 4.393 -23.251 1.00 90.88 83 THR A O 1
ATOM 667 N N . LEU A 1 84 ? 16.717 3.207 -21.701 1.00 89.50 84 LEU A N 1
ATOM 668 C CA . LEU A 1 84 ? 17.132 1.889 -22.177 1.00 89.50 84 LEU A CA 1
ATOM 669 C C . LEU A 1 84 ? 16.728 1.662 -23.643 1.00 89.50 84 LEU A C 1
ATOM 671 O O . LEU A 1 84 ? 17.542 1.215 -24.454 1.00 89.50 84 LEU A O 1
ATOM 675 N N . VAL A 1 85 ? 15.492 2.018 -24.009 1.00 87.25 85 VAL A N 1
ATOM 676 C CA . VAL A 1 85 ? 14.978 1.894 -25.383 1.00 87.25 85 VAL A CA 1
ATOM 677 C C . VAL A 1 85 ? 15.747 2.798 -26.348 1.00 87.25 85 VAL A C 1
ATOM 679 O O . VAL A 1 85 ? 16.122 2.348 -27.434 1.00 87.25 85 VAL A O 1
ATOM 682 N N . LYS A 1 86 ? 16.024 4.053 -25.968 1.00 86.25 86 LYS A N 1
ATOM 683 C CA . LYS A 1 86 ? 16.834 4.976 -26.787 1.00 86.25 86 LYS A CA 1
ATOM 684 C C . LYS A 1 86 ? 18.245 4.429 -27.017 1.00 86.25 86 LYS A C 1
ATOM 686 O O . LYS A 1 86 ? 18.718 4.424 -28.154 1.00 86.25 86 LYS A O 1
ATOM 691 N N . ASN A 1 87 ? 18.881 3.908 -25.970 1.00 83.19 87 ASN A N 1
ATOM 692 C CA . ASN A 1 87 ? 20.221 3.332 -26.056 1.00 83.19 87 ASN A CA 1
ATOM 693 C C . ASN A 1 87 ? 20.248 2.070 -26.928 1.00 83.19 87 ASN A C 1
ATOM 695 O O . ASN A 1 87 ? 21.104 1.963 -27.806 1.00 83.19 87 ASN A O 1
ATOM 699 N N . LYS A 1 88 ? 19.273 1.160 -26.781 1.00 79.25 88 LYS A N 1
ATOM 700 C CA . LYS A 1 88 ? 19.139 -0.015 -27.661 1.00 79.25 88 LYS A CA 1
ATOM 701 C C . LYS A 1 88 ? 18.966 0.371 -29.130 1.00 79.25 88 LYS A C 1
ATOM 703 O O . LYS A 1 88 ? 19.625 -0.220 -29.980 1.00 79.25 88 LYS A O 1
ATOM 708 N N . LYS A 1 89 ? 18.135 1.375 -29.441 1.00 78.81 89 LYS A N 1
ATOM 709 C CA . LYS A 1 89 ? 17.973 1.875 -30.821 1.00 78.81 89 LYS A CA 1
ATOM 710 C C . LYS A 1 89 ? 19.287 2.417 -31.386 1.00 78.81 89 LYS A C 1
ATOM 712 O O . LYS A 1 89 ? 19.639 2.093 -32.514 1.00 78.81 89 LYS A O 1
ATOM 717 N N . LYS A 1 90 ? 20.037 3.188 -30.594 1.00 77.50 90 LYS A N 1
ATOM 718 C CA . LYS A 1 90 ? 21.338 3.738 -31.002 1.00 77.50 90 LYS A CA 1
ATOM 719 C C . LYS A 1 90 ? 22.365 2.637 -31.301 1.00 77.50 90 LYS A C 1
ATOM 721 O O . LYS A 1 90 ? 23.035 2.707 -32.325 1.00 77.50 90 LYS A O 1
ATOM 726 N N . VAL A 1 91 ? 22.460 1.616 -30.445 1.00 76.81 91 VAL A N 1
ATOM 727 C CA . VAL A 1 91 ? 23.363 0.465 -30.652 1.00 76.81 91 VAL A CA 1
ATOM 728 C C . VAL A 1 91 ? 22.936 -0.371 -31.862 1.00 76.81 91 VAL A C 1
ATOM 730 O O . VAL A 1 91 ? 23.783 -0.768 -32.656 1.00 76.81 91 VAL A O 1
ATOM 733 N N . GLY A 1 92 ? 21.631 -0.594 -32.048 1.00 76.75 92 GLY A N 1
ATOM 734 C CA . GLY A 1 92 ? 21.098 -1.315 -33.208 1.00 76.75 92 GLY A CA 1
ATOM 735 C C . GLY A 1 92 ? 21.442 -0.641 -34.538 1.00 76.75 92 GLY A C 1
ATOM 736 O O . GLY A 1 92 ? 21.921 -1.310 -35.445 1.00 76.75 92 GLY A O 1
ATOM 737 N N . ILE A 1 93 ? 21.285 0.686 -34.625 1.00 72.62 93 ILE A N 1
ATOM 738 C CA . ILE A 1 93 ? 21.665 1.468 -35.815 1.00 72.62 93 ILE A CA 1
ATOM 739 C C . ILE A 1 93 ? 23.180 1.405 -36.050 1.00 72.62 93 ILE A C 1
ATOM 741 O O . ILE A 1 93 ? 23.621 1.216 -37.179 1.00 72.62 93 ILE A O 1
ATOM 745 N N . TYR A 1 94 ? 23.986 1.522 -34.991 1.00 68.56 94 TYR A N 1
ATOM 746 C CA . TYR A 1 94 ? 25.445 1.450 -35.102 1.00 68.56 94 TYR A CA 1
ATOM 747 C C . TYR A 1 94 ? 25.926 0.101 -35.664 1.00 68.56 94 TYR A C 1
ATOM 749 O O . TYR A 1 94 ? 26.850 0.070 -36.470 1.00 68.56 94 TYR A O 1
ATOM 757 N N . ASN A 1 95 ? 25.270 -1.003 -35.293 1.00 66.50 95 ASN A N 1
ATOM 758 C CA . ASN A 1 95 ? 25.595 -2.337 -35.803 1.00 66.50 95 ASN A CA 1
ATOM 759 C C . ASN A 1 95 ? 25.098 -2.599 -37.236 1.00 66.50 95 ASN A C 1
ATOM 761 O O . ASN A 1 95 ? 25.578 -3.536 -37.857 1.00 66.50 95 ASN A O 1
ATOM 765 N N . GLN A 1 96 ? 24.150 -1.813 -37.755 1.00 64.06 96 GLN A N 1
ATOM 766 C CA . GLN A 1 96 ? 23.662 -1.915 -39.141 1.00 64.06 96 GLN A CA 1
ATOM 767 C C . GLN A 1 96 ? 24.482 -1.083 -40.138 1.00 64.06 96 GLN A C 1
ATOM 769 O O . GLN A 1 96 ? 24.344 -1.262 -41.343 1.00 64.06 96 GLN A O 1
ATOM 774 N N . LEU A 1 97 ? 25.295 -0.147 -39.641 1.00 66.19 97 LEU A N 1
ATOM 775 C CA . LEU A 1 97 ? 26.160 0.730 -40.438 1.00 66.19 97 LEU A CA 1
ATOM 776 C C . LEU A 1 97 ? 27.616 0.223 -40.529 1.00 66.19 97 LEU A C 1
ATOM 778 O O . LEU A 1 97 ? 28.457 0.911 -41.106 1.00 66.19 97 LEU A O 1
ATOM 782 N N . LYS A 1 98 ? 27.915 -0.938 -39.935 1.00 49.47 98 LYS A N 1
ATOM 783 C CA . LYS A 1 98 ? 29.187 -1.667 -40.039 1.00 49.47 98 LYS A CA 1
ATOM 784 C C . LYS A 1 98 ? 29.023 -2.867 -40.957 1.00 49.47 98 LYS A C 1
ATOM 786 O O . LYS A 1 98 ? 30.018 -3.184 -41.640 1.00 49.47 98 LYS A O 1
#

pLDDT: mean 85.88, std 6.77, range [49.47, 92.44]

Secondary structure (DSSP, 8-state):
-HHHHHHHHHHHHHHHHHHHHT-HHHHHHHHHHHHHHHHHHHT--SPPPHHHHHHHHHHHHHHHHHHHHHHHHHHHHHHHHHHHHHHHHHHHHHHH--